Protein AF-A0A2V8GUV2-F1 (afdb_monomer_lite)

Structure (mmCIF, N/CA/C/O backbone):
data_AF-A0A2V8GUV2-F1
#
_entry.id   AF-A0A2V8GUV2-F1
#
loop_
_atom_site.group_PDB
_atom_site.id
_atom_site.type_symbol
_atom_site.label_atom_id
_atom_site.label_alt_id
_atom_site.label_comp_id
_atom_site.label_asym_id
_atom_site.label_entity_id
_atom_site.label_seq_id
_atom_site.pdbx_PDB_ins_code
_atom_site.Cartn_x
_atom_site.Cartn_y
_atom_site.Cartn_z
_atom_site.occupancy
_atom_site.B_iso_or_equiv
_atom_site.auth_seq_id
_atom_site.auth_comp_id
_atom_site.auth_asym_id
_atom_site.auth_atom_id
_atom_site.pdbx_PDB_model_num
ATOM 1 N N . MET A 1 1 ? -38.759 -6.357 54.317 1.00 41.03 1 MET A N 1
ATOM 2 C CA . MET A 1 1 ? -39.038 -6.736 52.913 1.00 41.03 1 MET A CA 1
ATOM 3 C C . MET A 1 1 ? -39.047 -5.470 52.069 1.00 41.03 1 MET A C 1
ATOM 5 O O . MET A 1 1 ? -39.908 -4.630 52.284 1.00 41.03 1 MET A O 1
ATOM 9 N N . ARG A 1 2 ? -38.052 -5.274 51.195 1.00 35.69 2 ARG A N 1
ATOM 10 C CA . ARG A 1 2 ? -37.933 -4.090 50.328 1.00 35.69 2 ARG A CA 1
ATOM 11 C C . ARG A 1 2 ? -38.358 -4.523 48.923 1.00 35.69 2 ARG A C 1
ATOM 13 O O . ARG A 1 2 ? -37.660 -5.317 48.302 1.00 35.69 2 ARG A O 1
ATOM 20 N N . PHE A 1 3 ? -39.534 -4.087 48.480 1.00 41.78 3 PHE A N 1
ATOM 21 C CA . PHE A 1 3 ? -40.017 -4.344 47.124 1.00 41.78 3 PHE A CA 1
ATOM 22 C C . PHE A 1 3 ? -39.163 -3.537 46.137 1.00 41.78 3 PHE A C 1
ATOM 24 O O . PHE A 1 3 ? -39.096 -2.313 46.226 1.00 41.78 3 PHE A O 1
ATOM 31 N N . LEU A 1 4 ? -38.481 -4.235 45.228 1.00 44.31 4 LEU A N 1
ATOM 32 C CA . LEU A 1 4 ? -37.834 -3.655 44.054 1.00 44.31 4 LEU A CA 1
ATOM 33 C C . LEU A 1 4 ? -38.933 -3.404 43.017 1.00 44.31 4 LEU A C 1
ATOM 35 O O . LEU A 1 4 ? -39.394 -4.328 42.350 1.00 44.31 4 LEU A O 1
ATOM 39 N N . THR A 1 5 ? -39.395 -2.163 42.910 1.00 42.53 5 THR A N 1
ATOM 40 C CA . THR A 1 5 ? -40.277 -1.729 41.825 1.00 42.53 5 THR A CA 1
ATOM 41 C C . THR A 1 5 ? -39.440 -1.631 40.550 1.00 42.53 5 THR A C 1
ATOM 43 O O . THR A 1 5 ? -38.763 -0.635 40.307 1.00 42.53 5 THR A O 1
ATOM 46 N N . ILE A 1 6 ? -39.442 -2.698 39.749 1.00 51.78 6 ILE A N 1
ATOM 47 C CA . ILE A 1 6 ? -38.969 -2.663 38.363 1.00 51.78 6 ILE A CA 1
ATOM 48 C C . ILE A 1 6 ? -39.992 -1.832 37.588 1.00 51.78 6 ILE A C 1
ATOM 50 O O . ILE A 1 6 ? -41.098 -2.296 37.315 1.00 51.78 6 ILE A O 1
ATOM 54 N N . THR A 1 7 ? -39.654 -0.585 37.274 1.00 56.06 7 THR A N 1
ATOM 55 C CA . THR A 1 7 ? -40.415 0.197 36.300 1.00 56.06 7 THR A CA 1
ATOM 56 C C . THR A 1 7 ? -40.208 -0.442 34.925 1.00 56.06 7 THR A C 1
ATOM 58 O O . THR A 1 7 ? -39.076 -0.710 34.513 1.00 56.06 7 THR A O 1
ATOM 61 N N . SER A 1 8 ? -41.304 -0.730 34.218 1.00 56.09 8 SER A N 1
ATOM 62 C CA . SER A 1 8 ? -41.300 -1.326 32.871 1.00 56.09 8 SER A CA 1
ATOM 63 C C . SER A 1 8 ? -40.396 -0.568 31.895 1.00 56.09 8 SER A C 1
ATOM 65 O O . SER A 1 8 ? -39.755 -1.176 31.041 1.00 56.09 8 SER A O 1
ATOM 67 N N . ASP A 1 9 ? -40.271 0.744 32.082 1.00 54.81 9 ASP A N 1
ATOM 68 C CA . ASP A 1 9 ? -39.497 1.626 31.211 1.00 54.81 9 ASP A CA 1
ATOM 69 C C . ASP A 1 9 ? -37.982 1.413 31.341 1.00 54.81 9 ASP A C 1
ATOM 71 O O . ASP A 1 9 ? -37.262 1.460 30.344 1.00 54.81 9 ASP A O 1
ATOM 75 N N . GLY A 1 10 ? -37.481 1.097 32.542 1.00 52.78 10 GLY A N 1
ATOM 76 C CA . GLY A 1 10 ? -36.056 0.836 32.770 1.00 52.78 10 GLY A CA 1
ATOM 77 C C . GLY A 1 10 ? -35.600 -0.507 32.199 1.00 52.78 10 GLY A C 1
ATOM 78 O O . GLY A 1 10 ? -34.506 -0.609 31.644 1.00 52.78 10 GLY A O 1
ATOM 79 N N . ALA A 1 11 ? -36.459 -1.528 32.279 1.00 54.78 11 ALA A N 1
ATOM 80 C CA . ALA A 1 11 ? -36.199 -2.839 31.690 1.00 54.78 11 ALA A CA 1
ATOM 81 C C . ALA A 1 11 ? -36.198 -2.773 30.156 1.00 54.78 11 ALA A C 1
ATOM 83 O O . ALA A 1 11 ? -35.259 -3.273 29.539 1.00 54.78 11 ALA A O 1
ATOM 84 N N . ILE A 1 12 ? -37.182 -2.091 29.553 1.00 56.03 12 ILE A N 1
ATOM 85 C CA . ILE A 1 12 ? -37.269 -1.910 28.096 1.00 56.03 12 ILE A CA 1
ATOM 86 C C . ILE A 1 12 ? -36.062 -1.115 27.581 1.00 56.03 12 ILE A C 1
ATOM 88 O O . ILE A 1 12 ? -35.402 -1.556 26.637 1.00 56.03 12 ILE A O 1
ATOM 92 N N . PHE A 1 13 ? -35.704 -0.004 28.233 1.00 52.84 13 PHE A N 1
ATOM 93 C CA . PHE A 1 13 ? -34.546 0.807 27.850 1.00 52.84 13 PHE A CA 1
ATOM 94 C C . PHE A 1 13 ? -33.222 0.035 27.984 1.00 52.84 13 PHE A C 1
ATOM 96 O O . PHE A 1 13 ? -32.397 0.062 27.070 1.00 52.84 13 PHE A O 1
ATOM 103 N N . ALA A 1 14 ? -33.031 -0.734 29.063 1.00 55.81 14 ALA A N 1
ATOM 104 C CA . ALA A 1 14 ? -31.849 -1.580 29.240 1.00 55.81 14 ALA A CA 1
ATOM 105 C C . ALA A 1 14 ? -31.765 -2.707 28.194 1.00 55.81 14 ALA A C 1
ATOM 107 O O . ALA A 1 14 ? -30.687 -2.955 27.648 1.00 55.81 14 ALA A O 1
ATOM 108 N N . THR A 1 15 ? -32.887 -3.356 27.852 1.00 60.09 15 THR A N 1
ATOM 109 C CA . THR A 1 15 ? -32.925 -4.349 26.764 1.00 60.09 15 THR A CA 1
ATOM 110 C C . THR A 1 15 ? -32.663 -3.729 25.395 1.00 60.09 15 THR A C 1
ATOM 112 O O . THR A 1 15 ? -31.962 -4.335 24.587 1.00 60.09 15 THR A O 1
ATOM 115 N N . PHE A 1 16 ? -33.150 -2.513 25.140 1.00 58.94 16 PHE A N 1
ATOM 116 C CA . PHE A 1 16 ? -32.950 -1.812 23.873 1.00 58.94 16 PHE A CA 1
ATOM 117 C C . PHE A 1 16 ? -31.483 -1.396 23.686 1.00 58.94 16 PHE A C 1
ATOM 119 O O . PHE A 1 16 ? -30.870 -1.706 22.664 1.00 58.94 16 PHE A O 1
ATOM 126 N N . VAL A 1 17 ? -30.871 -0.812 24.722 1.00 62.78 17 VAL A N 1
ATOM 127 C CA . VAL A 1 17 ? -29.436 -0.479 24.750 1.00 62.78 17 VAL A CA 1
ATOM 128 C C . VAL A 1 17 ? -28.567 -1.742 24.643 1.00 62.78 17 VAL A C 1
ATOM 130 O O . VAL A 1 17 ? -27.521 -1.733 23.990 1.00 62.78 17 VAL A O 1
ATOM 133 N N . GLY A 1 18 ? -28.990 -2.852 25.255 1.00 68.94 18 GLY A N 1
ATOM 134 C CA . GLY A 1 18 ? -28.323 -4.151 25.136 1.00 68.94 18 GLY A CA 1
ATOM 135 C C . GLY A 1 18 ? -28.376 -4.725 23.716 1.00 68.94 18 GLY A C 1
ATOM 136 O O . GLY A 1 18 ? -27.353 -5.179 23.197 1.00 68.94 18 GLY A O 1
ATOM 137 N N . ALA A 1 19 ? -29.540 -4.655 23.065 1.00 71.81 19 ALA A N 1
ATOM 138 C CA . ALA A 1 19 ? -29.742 -5.110 21.692 1.00 71.81 19 ALA A CA 1
ATOM 139 C C . ALA A 1 19 ? -28.934 -4.280 20.682 1.00 71.81 19 ALA A C 1
ATOM 141 O O . ALA A 1 19 ? -28.290 -4.847 19.798 1.00 71.81 19 ALA A O 1
ATOM 142 N N . GLU A 1 20 ? -28.882 -2.955 20.848 1.00 74.88 20 GLU A N 1
ATOM 143 C CA . GLU A 1 20 ? -28.080 -2.065 20.004 1.00 74.88 20 GLU A CA 1
ATOM 144 C C . GLU A 1 20 ? -26.578 -2.375 20.122 1.00 74.88 20 GLU A C 1
ATOM 146 O O . GLU A 1 20 ? -25.887 -2.559 19.115 1.00 74.88 20 GLU A O 1
ATOM 151 N N . LYS A 1 21 ? -26.064 -2.534 21.352 1.00 71.25 21 LYS A N 1
ATOM 152 C CA . LYS A 1 21 ? -24.664 -2.928 21.592 1.00 71.25 21 LYS A CA 1
ATOM 153 C C . LYS A 1 21 ? -24.342 -4.293 20.978 1.00 71.25 21 LYS A C 1
ATOM 155 O O . LYS A 1 21 ? -23.302 -4.443 20.336 1.00 71.25 21 LYS A O 1
ATOM 160 N N . MET A 1 22 ? -25.232 -5.274 21.122 1.00 73.88 22 MET A N 1
ATOM 161 C CA . MET A 1 22 ? -25.088 -6.601 20.508 1.00 73.88 22 MET A CA 1
ATOM 162 C C . MET A 1 22 ? -25.088 -6.547 18.974 1.00 73.88 22 MET A C 1
ATOM 164 O O . MET A 1 22 ? -24.254 -7.197 18.333 1.00 73.88 22 MET A O 1
ATOM 168 N N . ALA A 1 23 ? -25.959 -5.736 18.369 1.00 74.00 23 ALA A N 1
ATOM 169 C CA . ALA A 1 23 ? -25.990 -5.525 16.924 1.00 74.00 23 ALA A CA 1
ATOM 170 C C . ALA A 1 23 ? -24.692 -4.869 16.420 1.00 74.00 23 ALA A C 1
ATOM 172 O O . ALA A 1 23 ? -24.103 -5.329 15.440 1.00 74.00 23 ALA A O 1
ATOM 173 N N . LEU A 1 24 ? -24.178 -3.858 17.129 1.00 71.62 24 LEU A N 1
ATOM 174 C CA . LEU A 1 24 ? -22.922 -3.178 16.794 1.00 71.62 24 LEU A CA 1
ATOM 175 C C . LEU A 1 24 ? -21.696 -4.097 16.888 1.00 71.62 24 LEU A C 1
ATOM 177 O O . LEU A 1 24 ? -20.787 -3.984 16.056 1.00 71.62 24 LEU A O 1
ATOM 181 N N . LEU A 1 25 ? -21.678 -5.009 17.865 1.00 72.62 25 LEU A N 1
ATOM 182 C CA . LEU A 1 25 ? -20.634 -6.025 18.046 1.00 72.62 25 LEU A CA 1
ATOM 183 C C . LEU A 1 25 ? -20.711 -7.138 16.991 1.00 72.62 25 LEU A C 1
ATOM 185 O O . LEU A 1 25 ? -19.689 -7.612 16.492 1.00 72.62 25 LEU A O 1
ATOM 189 N N . THR A 1 26 ? -21.920 -7.543 16.607 1.00 71.00 26 THR A N 1
ATOM 190 C CA . THR A 1 26 ? -22.118 -8.511 15.520 1.00 71.00 26 THR A CA 1
ATOM 191 C C . THR A 1 26 ? -21.689 -7.911 14.181 1.00 71.00 26 THR A C 1
ATOM 193 O O . THR A 1 26 ? -20.912 -8.522 13.443 1.00 71.00 26 THR A O 1
ATOM 196 N N . ALA A 1 27 ? -22.101 -6.672 13.902 1.00 68.56 27 ALA A N 1
ATOM 197 C CA . ALA A 1 27 ? -21.694 -5.939 12.711 1.00 68.56 27 ALA A CA 1
ATOM 198 C C . ALA A 1 27 ? -20.172 -5.729 12.665 1.00 68.56 27 ALA A C 1
ATOM 200 O O . ALA A 1 27 ? -19.566 -5.945 11.617 1.00 68.56 27 ALA A O 1
ATOM 201 N N . SER A 1 28 ? -19.528 -5.376 13.786 1.00 69.25 28 SER A N 1
ATOM 202 C CA . SER A 1 28 ? -18.067 -5.202 13.833 1.00 69.25 28 SER A CA 1
ATOM 203 C C . SER A 1 28 ? -17.316 -6.499 13.522 1.00 69.25 28 SER A C 1
ATOM 205 O O . SER A 1 28 ? -16.338 -6.474 12.774 1.00 69.25 28 SER A O 1
ATOM 207 N N . ARG A 1 29 ? -17.805 -7.652 14.001 1.00 70.94 29 ARG A N 1
ATOM 208 C CA . ARG A 1 29 ? -17.239 -8.970 13.667 1.00 70.94 29 ARG A CA 1
ATOM 209 C C . ARG A 1 29 ? -17.378 -9.313 12.182 1.00 70.94 29 ARG A C 1
ATOM 211 O O . ARG A 1 29 ? -16.434 -9.845 11.597 1.00 70.94 29 ARG A O 1
ATOM 218 N N . ILE A 1 30 ? -18.526 -9.028 11.565 1.00 73.81 30 ILE A N 1
ATOM 219 C CA . ILE A 1 30 ? -18.774 -9.326 10.142 1.00 73.81 30 ILE A CA 1
ATOM 220 C C . ILE A 1 30 ? -17.944 -8.408 9.234 1.00 73.81 30 ILE A C 1
ATOM 222 O O . ILE A 1 30 ? -17.236 -8.898 8.348 1.00 73.81 30 ILE A O 1
ATOM 226 N N . LEU A 1 31 ? -17.970 -7.094 9.485 1.00 73.06 31 LEU A N 1
ATOM 227 C CA . LEU A 1 31 ? -17.121 -6.119 8.790 1.00 73.06 31 LEU A CA 1
ATOM 228 C C . LEU A 1 31 ? -15.644 -6.478 8.951 1.00 73.06 31 LEU A C 1
ATOM 230 O O . LEU A 1 31 ? -14.897 -6.472 7.982 1.00 73.06 31 LEU A O 1
ATOM 234 N N . GLY A 1 32 ? -15.251 -6.907 10.145 1.00 71.38 32 GLY A N 1
ATOM 235 C CA . GLY A 1 32 ? -13.912 -7.380 10.441 1.00 71.38 32 GLY A CA 1
ATOM 236 C C . GLY A 1 32 ? -13.422 -8.535 9.579 1.00 71.38 32 GLY A C 1
ATOM 237 O O . GLY A 1 32 ? -12.365 -8.455 8.952 1.00 71.38 32 GLY A O 1
ATOM 238 N N . LYS A 1 33 ? -14.221 -9.605 9.499 1.00 79.31 33 LYS A N 1
ATOM 239 C CA . LYS A 1 33 ? -13.935 -10.739 8.607 1.00 79.31 33 LYS A CA 1
ATOM 240 C C . LYS A 1 33 ? -13.853 -10.292 7.143 1.00 79.31 33 LYS A C 1
ATOM 242 O O . LYS A 1 33 ? -13.058 -10.847 6.388 1.00 79.31 33 LYS A O 1
ATOM 247 N N . SER A 1 34 ? -14.648 -9.296 6.757 1.00 87.25 34 SER A N 1
ATOM 248 C CA . SER A 1 34 ? -14.694 -8.763 5.392 1.00 87.25 34 SER A CA 1
ATOM 249 C C . SER A 1 34 ? -13.452 -7.934 5.051 1.00 87.25 34 SER A C 1
ATOM 251 O O . SER A 1 34 ? -12.845 -8.177 4.015 1.00 87.25 34 SER A O 1
ATOM 253 N N . VAL A 1 35 ? -13.008 -7.040 5.943 1.00 90.06 35 VAL A N 1
ATOM 254 C CA . VAL A 1 35 ? -11.776 -6.240 5.782 1.00 90.06 35 VAL A CA 1
ATOM 255 C C . VAL A 1 35 ? -10.553 -7.149 5.679 1.00 90.06 35 VAL A C 1
ATOM 257 O O . VAL A 1 35 ? -9.734 -6.990 4.777 1.00 90.06 35 VAL A O 1
ATOM 260 N N . ARG A 1 36 ? -10.473 -8.170 6.539 1.00 94.25 36 ARG A N 1
ATOM 261 C CA . ARG A 1 36 ? -9.407 -9.175 6.476 1.00 94.25 36 ARG A CA 1
ATOM 262 C C . ARG A 1 36 ? -9.373 -9.889 5.120 1.00 94.25 36 ARG A C 1
ATOM 264 O O . ARG A 1 36 ? -8.319 -9.995 4.500 1.00 94.25 36 ARG A O 1
ATOM 271 N N . ARG A 1 37 ? -10.527 -10.380 4.652 1.00 94.69 37 ARG A N 1
ATOM 272 C CA . ARG A 1 37 ? -10.646 -11.070 3.355 1.00 94.69 37 ARG A CA 1
ATOM 273 C C . ARG A 1 37 ? -10.310 -10.156 2.181 1.00 94.69 37 ARG A C 1
ATOM 275 O O . ARG A 1 37 ? -9.634 -10.612 1.268 1.00 94.69 37 ARG A O 1
ATOM 282 N N . LEU A 1 38 ? -10.747 -8.897 2.221 1.00 95.94 38 LEU A N 1
ATOM 283 C CA . LEU A 1 38 ? -10.424 -7.896 1.206 1.00 95.94 38 LEU A CA 1
ATOM 284 C C . LEU A 1 38 ? -8.908 -7.726 1.086 1.00 95.94 38 LEU A C 1
ATOM 286 O O . LEU A 1 38 ? -8.369 -7.874 -0.004 1.00 95.94 38 LEU A O 1
ATOM 290 N N . HIS A 1 39 ? -8.224 -7.479 2.203 1.00 98.06 39 HIS A N 1
ATOM 291 C CA . HIS A 1 39 ? -6.774 -7.306 2.211 1.00 98.06 39 HIS A CA 1
ATOM 292 C C . HIS A 1 39 ? -6.025 -8.572 1.779 1.00 98.06 39 HIS A C 1
ATOM 294 O O . HIS A 1 39 ? -5.078 -8.476 1.010 1.00 98.06 39 HIS A O 1
ATOM 300 N N . LEU A 1 40 ? -6.479 -9.769 2.170 1.00 98.19 40 LEU A N 1
ATOM 301 C CA . LEU A 1 40 ? -5.892 -11.013 1.656 1.00 98.19 40 LEU A CA 1
ATOM 302 C C . LEU A 1 40 ? -6.074 -11.154 0.142 1.00 98.19 40 LEU A C 1
ATOM 304 O O . LEU A 1 40 ? -5.105 -11.430 -0.559 1.00 98.19 40 LEU A O 1
ATOM 308 N N . LEU A 1 41 ? -7.292 -10.948 -0.368 1.00 98.25 41 LEU A N 1
ATOM 309 C CA . LEU A 1 41 ? -7.586 -11.053 -1.796 1.00 98.25 41 LEU A CA 1
ATOM 310 C C . LEU A 1 41 ? -6.744 -10.060 -2.601 1.00 98.25 41 LEU A C 1
ATOM 312 O O . LEU A 1 41 ? -6.047 -10.454 -3.533 1.00 98.25 41 LEU A O 1
ATOM 316 N N . VAL A 1 42 ? -6.770 -8.783 -2.214 1.00 98.50 42 VAL A N 1
ATOM 317 C CA . VAL A 1 42 ? -5.999 -7.730 -2.884 1.00 98.50 42 VAL A CA 1
ATOM 318 C C . VAL A 1 42 ? -4.501 -7.990 -2.745 1.00 98.50 42 VAL A C 1
ATOM 320 O O . VAL A 1 42 ? -3.767 -7.807 -3.711 1.00 98.50 42 VAL A O 1
ATOM 323 N N . GLY A 1 43 ? -4.041 -8.484 -1.595 1.00 98.56 43 GLY A N 1
ATOM 324 C CA . GLY A 1 43 ? -2.649 -8.854 -1.355 1.00 98.56 43 GLY A CA 1
ATOM 325 C C . GLY A 1 43 ? -2.16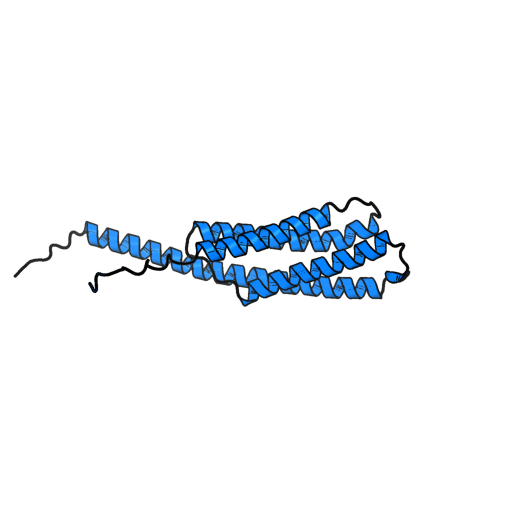0 -9.952 -2.293 1.00 98.56 43 GLY A C 1
ATOM 326 O O . GLY A 1 43 ? -1.133 -9.774 -2.941 1.00 98.56 43 GLY A O 1
ATOM 327 N N . PHE A 1 44 ? -2.914 -11.043 -2.447 1.00 98.75 44 PHE A N 1
ATOM 328 C CA . PHE A 1 44 ? -2.559 -12.116 -3.380 1.00 98.75 44 PHE A CA 1
ATOM 329 C C . PHE A 1 44 ? -2.626 -11.675 -4.844 1.00 98.75 44 PHE A C 1
ATOM 331 O O . PHE A 1 44 ? -1.730 -12.013 -5.615 1.00 98.75 44 PHE A O 1
ATOM 338 N N . VAL A 1 45 ? -3.630 -10.881 -5.229 1.00 98.62 45 VAL A N 1
ATOM 339 C CA . VAL A 1 45 ? -3.717 -10.313 -6.587 1.00 98.62 45 VAL A CA 1
ATOM 340 C C . VAL A 1 45 ? -2.519 -9.403 -6.875 1.00 98.62 45 VAL A C 1
ATOM 342 O O . VAL A 1 45 ? -1.880 -9.524 -7.918 1.00 98.62 45 VAL A O 1
ATOM 345 N N . THR A 1 46 ? -2.162 -8.530 -5.933 1.00 98.62 46 THR A N 1
ATOM 346 C CA . THR A 1 46 ? -1.029 -7.604 -6.081 1.00 98.62 46 THR A CA 1
ATOM 347 C C . THR A 1 46 ? 0.306 -8.355 -6.058 1.00 98.62 46 THR A C 1
ATOM 349 O O . THR A 1 46 ? 1.216 -8.013 -6.808 1.00 98.62 46 THR A O 1
ATOM 352 N N . LEU A 1 47 ? 0.426 -9.429 -5.269 1.00 98.75 47 LEU A N 1
ATOM 353 C CA . LEU A 1 47 ? 1.598 -10.307 -5.279 1.00 98.75 47 LEU A CA 1
ATOM 354 C C . LEU A 1 47 ? 1.744 -11.029 -6.625 1.00 98.75 47 LEU A C 1
ATOM 356 O O . LEU A 1 47 ? 2.841 -11.087 -7.174 1.00 98.75 47 LEU A O 1
ATOM 360 N N . ALA A 1 48 ? 0.647 -11.529 -7.196 1.00 98.69 48 ALA A N 1
ATOM 361 C CA . ALA A 1 48 ? 0.660 -12.099 -8.539 1.00 98.69 48 ALA A CA 1
ATOM 362 C C . ALA A 1 48 ? 1.093 -11.056 -9.586 1.00 98.69 48 ALA A C 1
ATOM 364 O O . ALA A 1 48 ? 1.905 -11.369 -10.456 1.00 98.69 48 ALA A O 1
ATOM 365 N N . ALA A 1 49 ? 0.641 -9.802 -9.465 1.00 98.38 49 ALA A N 1
ATOM 366 C CA . ALA A 1 49 ? 1.102 -8.701 -10.315 1.00 98.38 49 ALA A CA 1
ATOM 367 C C . ALA A 1 49 ? 2.601 -8.383 -10.123 1.00 98.38 49 ALA A C 1
ATOM 369 O O . ALA A 1 49 ? 3.304 -8.088 -11.091 1.00 98.38 49 ALA A O 1
ATOM 370 N N . PHE A 1 50 ? 3.129 -8.491 -8.901 1.00 98.56 50 PHE A N 1
ATOM 371 C CA . PHE A 1 50 ? 4.567 -8.382 -8.636 1.00 98.56 50 PHE A CA 1
ATOM 372 C C . PHE A 1 50 ? 5.360 -9.492 -9.350 1.00 98.56 50 PHE A C 1
ATOM 374 O O . PHE A 1 50 ? 6.331 -9.202 -10.048 1.00 98.56 50 PHE A O 1
ATOM 381 N N . LEU A 1 51 ? 4.914 -10.749 -9.270 1.00 98.44 51 LEU A N 1
ATOM 382 C CA . LEU A 1 51 ? 5.538 -11.857 -10.007 1.00 98.44 51 LEU A CA 1
ATOM 383 C C . LEU A 1 51 ? 5.478 -11.624 -11.523 1.00 98.44 51 LEU A C 1
ATOM 385 O O . LEU A 1 51 ? 6.493 -11.739 -12.210 1.00 98.44 51 LEU A O 1
ATOM 389 N N . ALA A 1 52 ? 4.307 -11.245 -12.038 1.00 97.94 52 ALA A N 1
ATOM 390 C CA . ALA A 1 52 ? 4.102 -10.977 -13.457 1.00 97.94 52 ALA A CA 1
ATOM 391 C C . ALA A 1 52 ? 4.986 -9.825 -13.965 1.00 97.94 52 ALA A C 1
ATOM 393 O O . ALA A 1 52 ? 5.599 -9.947 -15.023 1.00 97.94 52 ALA A O 1
ATOM 394 N N . SER A 1 53 ? 5.113 -8.736 -13.199 1.00 96.56 53 SER A N 1
ATOM 395 C CA . SER A 1 53 ? 5.999 -7.615 -13.546 1.00 96.56 53 SER A CA 1
ATOM 396 C C . SER A 1 53 ? 7.477 -8.017 -13.567 1.00 96.56 53 SER A C 1
ATOM 398 O O . SER A 1 53 ? 8.203 -7.611 -14.474 1.00 96.56 53 SER A O 1
ATOM 400 N N . GLY A 1 54 ? 7.921 -8.873 -12.640 1.00 95.94 54 GLY A N 1
ATOM 401 C CA . GLY A 1 54 ? 9.285 -9.413 -12.645 1.00 95.94 54 GLY A CA 1
ATOM 402 C C . GLY A 1 54 ? 9.563 -10.319 -13.850 1.00 95.94 54 GLY A C 1
ATOM 403 O O . GLY A 1 54 ? 10.614 -10.210 -14.483 1.00 95.94 54 GLY A O 1
ATOM 404 N N . ILE A 1 55 ? 8.603 -11.178 -14.216 1.00 96.56 55 ILE A N 1
ATOM 405 C CA . ILE A 1 55 ? 8.676 -11.999 -15.436 1.00 96.56 55 ILE A CA 1
ATOM 406 C C . ILE A 1 55 ? 8.737 -11.099 -16.673 1.00 96.56 55 ILE A C 1
ATOM 408 O O . ILE A 1 55 ? 9.598 -11.296 -17.527 1.00 96.56 55 ILE A O 1
ATOM 412 N N . TYR A 1 56 ? 7.885 -10.075 -16.742 1.00 95.00 56 TYR A N 1
ATOM 413 C CA . TYR A 1 56 ? 7.892 -9.100 -17.829 1.00 95.00 56 TYR A CA 1
ATOM 414 C C . TYR A 1 56 ? 9.259 -8.422 -17.973 1.00 95.00 56 TYR A C 1
ATOM 416 O O . TYR A 1 56 ? 9.825 -8.424 -19.061 1.00 95.00 56 TYR A O 1
ATOM 424 N N . MET A 1 57 ? 9.840 -7.909 -16.882 1.00 93.69 57 MET A N 1
ATOM 425 C CA . MET A 1 57 ? 11.156 -7.258 -16.922 1.00 93.69 57 MET A CA 1
ATOM 426 C C . MET A 1 57 ? 12.277 -8.206 -17.370 1.00 93.69 57 MET A C 1
ATOM 428 O O . MET A 1 57 ? 13.225 -7.766 -18.021 1.00 93.69 57 MET A O 1
ATOM 432 N N . ARG A 1 58 ? 12.170 -9.501 -17.045 1.00 92.44 58 ARG A N 1
ATOM 433 C CA . ARG A 1 58 ? 13.126 -10.535 -17.465 1.00 92.44 58 ARG A CA 1
ATOM 434 C C . ARG A 1 58 ? 13.010 -10.880 -18.950 1.00 92.44 58 ARG A C 1
ATOM 436 O O . ARG A 1 58 ? 14.028 -11.148 -19.577 1.00 92.44 58 ARG A O 1
ATOM 443 N N . LEU A 1 59 ? 11.790 -10.912 -19.485 1.00 93.12 59 LEU A N 1
ATOM 444 C CA . LEU A 1 59 ? 11.504 -11.300 -20.872 1.00 93.12 59 LEU A CA 1
ATOM 445 C C . LEU A 1 59 ? 11.479 -10.115 -21.850 1.00 93.12 59 LEU A C 1
ATOM 447 O O . LEU A 1 59 ? 11.398 -10.328 -23.056 1.00 93.12 59 LEU A O 1
ATOM 451 N N . HIS A 1 60 ? 11.525 -8.878 -21.353 1.00 90.12 60 HIS A N 1
ATOM 452 C CA . HIS A 1 60 ? 11.515 -7.671 -22.175 1.00 90.12 60 HIS A CA 1
ATOM 453 C C . HIS A 1 60 ? 12.704 -7.637 -23.153 1.00 90.12 60 HIS A C 1
ATOM 455 O O . HIS A 1 60 ? 13.834 -7.945 -22.776 1.00 90.12 60 HIS A O 1
ATOM 461 N N . ILE A 1 61 ? 12.466 -7.200 -24.394 1.00 82.12 61 ILE A N 1
ATOM 462 C CA . ILE A 1 61 ? 13.489 -7.060 -25.442 1.00 82.12 61 ILE A CA 1
ATOM 463 C C . ILE A 1 61 ? 13.487 -5.606 -25.950 1.00 82.12 61 ILE A C 1
ATOM 465 O O . ILE A 1 61 ? 12.435 -5.132 -26.382 1.00 82.12 61 ILE A O 1
ATOM 469 N N . PRO A 1 62 ? 14.627 -4.882 -25.927 1.00 84.75 62 PRO A N 1
ATOM 470 C CA . PRO A 1 62 ? 15.908 -5.263 -25.315 1.00 84.75 62 PRO A CA 1
ATOM 471 C C . PRO A 1 62 ? 15.769 -5.422 -23.790 1.00 84.75 62 PRO A C 1
ATOM 473 O O . PRO A 1 62 ? 14.880 -4.788 -23.220 1.00 84.75 62 PRO A O 1
ATOM 476 N N . PRO A 1 63 ? 16.601 -6.233 -23.109 1.00 84.56 63 PRO A N 1
ATOM 477 C CA . PRO A 1 63 ? 16.478 -6.437 -21.663 1.00 84.56 63 PRO A CA 1
ATOM 478 C C . PRO A 1 63 ? 16.387 -5.113 -2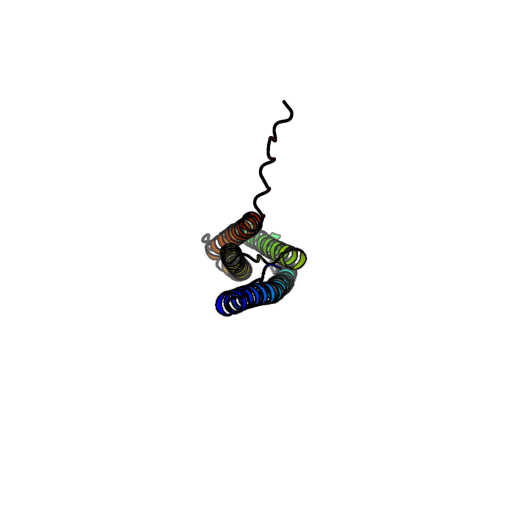0.901 1.00 84.56 63 PRO A C 1
ATOM 480 O O . PRO A 1 63 ? 17.072 -4.154 -21.255 1.00 84.56 63 PRO A O 1
ATOM 483 N N . VAL A 1 64 ? 15.558 -5.051 -19.849 1.00 81.12 64 VAL A N 1
ATOM 484 C CA . VAL A 1 64 ? 15.305 -3.801 -19.097 1.00 81.12 64 VAL A CA 1
ATOM 485 C C . VAL A 1 64 ? 16.600 -3.156 -18.585 1.00 81.12 64 VAL A C 1
ATOM 487 O O . VAL A 1 64 ? 16.687 -1.932 -18.540 1.00 81.12 64 VAL A O 1
ATOM 490 N N . ALA A 1 65 ? 17.624 -3.964 -18.290 1.00 78.69 65 ALA A N 1
ATOM 491 C CA . ALA A 1 65 ? 18.965 -3.519 -17.901 1.00 78.69 65 ALA A CA 1
ATOM 492 C C . ALA A 1 65 ? 19.703 -2.692 -18.974 1.00 78.69 65 ALA A C 1
ATOM 494 O O . ALA A 1 65 ? 20.616 -1.945 -18.644 1.00 78.69 65 ALA A O 1
ATOM 495 N N . PHE A 1 66 ? 19.313 -2.814 -20.245 1.00 80.00 66 PHE A N 1
ATOM 496 C CA . PHE A 1 66 ? 19.883 -2.071 -21.373 1.00 80.00 66 PHE A CA 1
ATOM 497 C C . PHE A 1 66 ? 18.983 -0.921 -21.846 1.00 80.00 66 PHE A C 1
ATOM 499 O O . PHE A 1 66 ? 19.291 -0.252 -22.833 1.00 80.00 66 PHE A O 1
ATOM 506 N N . LEU A 1 67 ? 17.849 -0.679 -21.179 1.00 82.88 67 LEU A N 1
ATOM 507 C CA . LEU A 1 67 ? 17.077 0.536 -21.415 1.00 82.88 67 LEU A CA 1
ATOM 508 C C . LEU A 1 67 ? 17.829 1.720 -20.800 1.00 82.88 67 LEU A C 1
ATOM 510 O O . LEU A 1 67 ? 18.346 1.605 -19.696 1.00 82.88 67 LEU A O 1
ATOM 514 N N . GLY A 1 68 ? 17.848 2.868 -21.489 1.00 82.69 68 GLY A N 1
ATOM 515 C CA . GLY A 1 68 ? 18.475 4.085 -20.954 1.00 82.69 68 GLY A CA 1
ATOM 516 C C . GLY A 1 68 ? 18.020 4.405 -19.523 1.00 82.69 68 GLY A C 1
ATOM 517 O O . GLY A 1 68 ? 16.851 4.176 -19.190 1.00 82.69 68 GLY A O 1
ATOM 518 N N . ASP A 1 69 ? 18.939 4.938 -18.710 1.00 78.88 69 ASP A N 1
ATOM 519 C CA . ASP A 1 69 ? 18.883 4.995 -17.238 1.00 78.88 69 ASP A CA 1
ATOM 520 C C . ASP A 1 69 ? 17.510 5.354 -16.656 1.00 78.88 69 ASP A C 1
ATOM 522 O O . ASP A 1 69 ? 17.026 4.700 -15.731 1.00 78.88 69 ASP A O 1
ATOM 526 N N . GLY A 1 70 ? 16.823 6.341 -17.241 1.00 83.94 70 GLY A N 1
ATOM 527 C CA . GLY A 1 70 ? 15.492 6.755 -16.798 1.00 83.94 70 GLY A CA 1
ATOM 528 C C . GLY A 1 70 ? 14.440 5.639 -16.856 1.00 83.94 70 GLY A C 1
ATOM 529 O O . GLY A 1 70 ? 13.694 5.446 -15.898 1.00 83.94 70 GLY A O 1
ATOM 530 N N . ARG A 1 71 ? 14.382 4.861 -17.944 1.00 85.94 71 ARG A N 1
ATOM 531 C CA . ARG A 1 71 ? 13.390 3.779 -18.105 1.00 85.94 71 ARG A CA 1
ATOM 532 C C . ARG A 1 71 ? 13.723 2.563 -17.251 1.00 85.94 71 ARG A C 1
ATOM 534 O O . ARG A 1 71 ? 12.810 1.960 -16.687 1.00 85.94 71 ARG A O 1
ATOM 541 N N . HIS A 1 72 ? 15.009 2.238 -17.122 1.00 88.75 72 HIS A N 1
ATOM 542 C CA . HIS A 1 72 ? 15.468 1.182 -16.224 1.00 88.75 72 HIS A CA 1
ATOM 543 C C . HIS A 1 72 ? 15.041 1.476 -14.777 1.00 88.75 72 HIS A C 1
ATOM 545 O O . HIS A 1 72 ? 14.368 0.659 -14.145 1.00 88.75 72 HIS A O 1
ATOM 551 N N . VAL A 1 73 ? 15.329 2.686 -14.279 1.00 90.19 73 VAL A N 1
ATOM 552 C CA . VAL A 1 73 ? 14.913 3.118 -12.934 1.00 90.19 73 VAL A CA 1
ATOM 553 C C . VAL A 1 73 ? 13.392 3.116 -12.797 1.00 90.19 73 VAL A C 1
ATOM 555 O O . VAL A 1 73 ? 12.867 2.725 -11.750 1.00 90.19 73 VAL A O 1
ATOM 558 N N . MET A 1 74 ? 12.657 3.511 -13.841 1.00 91.62 74 MET A N 1
ATOM 559 C CA . MET A 1 74 ? 11.199 3.514 -13.789 1.00 91.62 74 MET A CA 1
ATOM 560 C C . MET A 1 74 ? 10.620 2.112 -13.584 1.00 91.62 74 MET A C 1
ATOM 562 O O . MET A 1 74 ? 9.833 1.934 -12.651 1.00 91.62 74 MET A O 1
ATOM 566 N N . PHE A 1 75 ? 11.025 1.128 -14.392 1.00 93.31 75 PHE A N 1
ATOM 567 C CA . PHE A 1 75 ? 10.576 -0.259 -14.239 1.00 93.31 75 PHE A CA 1
ATOM 568 C C . PHE A 1 75 ? 10.927 -0.820 -12.861 1.00 93.31 75 PHE A C 1
ATOM 570 O O . PHE A 1 75 ? 10.044 -1.317 -12.161 1.00 93.31 75 PHE A O 1
ATOM 577 N N . THR A 1 76 ? 12.184 -0.670 -12.438 1.00 93.81 76 THR A N 1
ATOM 578 C CA . THR A 1 76 ? 12.671 -1.218 -11.166 1.00 93.81 76 THR A CA 1
ATOM 579 C C . THR A 1 76 ? 11.948 -0.614 -9.962 1.00 93.81 76 THR A C 1
ATOM 581 O O . THR A 1 76 ? 11.492 -1.345 -9.085 1.00 93.81 76 THR A O 1
ATOM 584 N N . SER A 1 77 ? 11.761 0.709 -9.929 1.00 95.19 77 SER A N 1
ATOM 585 C CA . SER A 1 77 ? 11.040 1.366 -8.828 1.00 95.19 77 SER A CA 1
ATOM 586 C C . SER A 1 77 ? 9.572 0.940 -8.759 1.00 95.19 77 SER A C 1
ATOM 588 O O . SER A 1 77 ? 9.095 0.560 -7.693 1.00 95.19 77 SER A O 1
ATOM 590 N N . ARG A 1 78 ? 8.855 0.922 -9.891 1.00 95.62 78 ARG A N 1
ATOM 591 C CA . ARG A 1 78 ? 7.432 0.532 -9.926 1.00 95.62 78 ARG A CA 1
ATOM 592 C C . ARG A 1 78 ? 7.226 -0.932 -9.561 1.00 95.62 78 ARG A C 1
ATOM 594 O O . ARG A 1 78 ? 6.282 -1.239 -8.842 1.00 95.62 78 ARG A O 1
ATOM 601 N N . HIS A 1 79 ? 8.132 -1.810 -9.981 1.00 97.31 79 HIS A N 1
ATOM 602 C CA . HIS A 1 79 ? 8.138 -3.209 -9.566 1.00 97.31 79 HIS A CA 1
ATOM 603 C C . HIS A 1 79 ? 8.231 -3.352 -8.035 1.00 97.31 79 HIS A C 1
ATOM 605 O O . HIS A 1 79 ? 7.413 -4.045 -7.429 1.00 97.31 79 HIS A O 1
ATOM 611 N N . ILE A 1 80 ? 9.151 -2.627 -7.387 1.00 98.00 80 ILE A N 1
ATOM 612 C CA . ILE A 1 80 ? 9.293 -2.636 -5.920 1.00 98.00 80 ILE A CA 1
ATOM 613 C C . ILE A 1 80 ? 8.074 -2.003 -5.228 1.00 98.00 80 ILE A C 1
ATOM 615 O O . ILE A 1 80 ? 7.665 -2.458 -4.160 1.00 98.00 80 ILE A O 1
ATOM 619 N N . TYR A 1 81 ? 7.435 -0.996 -5.825 1.00 98.38 81 TYR A N 1
ATOM 620 C CA . TYR A 1 81 ? 6.219 -0.407 -5.253 1.00 98.38 81 TYR A CA 1
ATOM 621 C C . TYR A 1 81 ? 5.035 -1.381 -5.258 1.00 98.38 81 TYR A C 1
ATOM 623 O O . TYR A 1 81 ? 4.281 -1.424 -4.285 1.00 98.38 81 TYR A O 1
ATOM 631 N N . ILE A 1 82 ? 4.894 -2.206 -6.304 1.00 98.69 82 ILE A N 1
ATOM 632 C CA . ILE A 1 82 ? 3.891 -3.282 -6.328 1.00 98.69 82 ILE A CA 1
ATOM 633 C C . ILE A 1 82 ? 4.169 -4.281 -5.196 1.00 98.69 82 ILE A C 1
ATOM 635 O O . ILE A 1 82 ? 3.236 -4.668 -4.491 1.00 98.69 82 ILE A O 1
ATOM 639 N N . LEU A 1 83 ? 5.436 -4.649 -4.962 1.00 98.75 83 LEU A N 1
ATOM 640 C CA . LEU A 1 83 ? 5.805 -5.514 -3.835 1.00 98.75 83 LEU A CA 1
ATOM 641 C C . LEU A 1 83 ? 5.408 -4.899 -2.490 1.00 98.75 83 LEU A C 1
ATOM 643 O O . LEU A 1 83 ? 4.790 -5.572 -1.669 1.00 98.75 83 LEU A O 1
ATOM 647 N N . ALA A 1 84 ? 5.725 -3.621 -2.273 1.00 98.75 84 ALA A N 1
ATOM 648 C CA . ALA A 1 84 ? 5.373 -2.919 -1.042 1.00 98.75 84 ALA A CA 1
ATOM 649 C C . ALA A 1 84 ? 3.854 -2.938 -0.795 1.00 98.75 84 ALA A C 1
ATOM 651 O O . ALA A 1 84 ? 3.407 -3.262 0.306 1.00 98.75 84 ALA A O 1
ATOM 652 N N . ALA A 1 85 ? 3.054 -2.667 -1.832 1.00 98.75 85 ALA A N 1
ATOM 653 C CA . ALA A 1 85 ? 1.600 -2.745 -1.748 1.00 98.75 85 ALA A CA 1
ATOM 654 C C . ALA A 1 85 ? 1.110 -4.168 -1.431 1.00 98.75 85 ALA A C 1
ATOM 656 O O . ALA A 1 85 ? 0.266 -4.339 -0.549 1.00 98.75 85 ALA A O 1
ATOM 657 N N . ALA A 1 86 ? 1.662 -5.188 -2.096 1.00 98.81 86 ALA A N 1
ATOM 658 C CA . ALA A 1 86 ? 1.317 -6.585 -1.844 1.00 98.81 86 ALA A CA 1
ATOM 659 C C . ALA A 1 86 ? 1.589 -6.985 -0.387 1.00 98.81 86 ALA A C 1
ATOM 661 O O . ALA A 1 86 ? 0.713 -7.545 0.270 1.00 98.81 86 ALA A O 1
ATOM 662 N N . LEU A 1 87 ? 2.772 -6.652 0.137 1.00 98.69 87 LEU A N 1
ATOM 663 C CA . LEU A 1 87 ? 3.157 -6.982 1.508 1.00 98.69 87 LEU A CA 1
ATOM 664 C C . LEU A 1 87 ? 2.268 -6.281 2.538 1.00 98.69 87 LEU A C 1
ATOM 666 O O . LEU A 1 87 ? 1.803 -6.938 3.464 1.00 98.69 87 LEU A O 1
ATOM 670 N N . ILE A 1 88 ? 1.959 -4.993 2.359 1.00 98.50 88 ILE A N 1
ATOM 671 C CA . ILE A 1 88 ? 1.057 -4.267 3.268 1.00 98.50 88 ILE A CA 1
ATOM 672 C C . ILE A 1 88 ? -0.330 -4.921 3.300 1.00 98.50 88 ILE A C 1
ATOM 674 O O . ILE A 1 88 ? -0.881 -5.153 4.379 1.00 98.50 88 ILE A O 1
ATOM 678 N N . HIS A 1 89 ? -0.887 -5.266 2.135 1.00 98.62 89 HIS A N 1
ATOM 679 C CA . HIS A 1 89 ? -2.176 -5.956 2.054 1.00 98.62 89 HIS A CA 1
ATO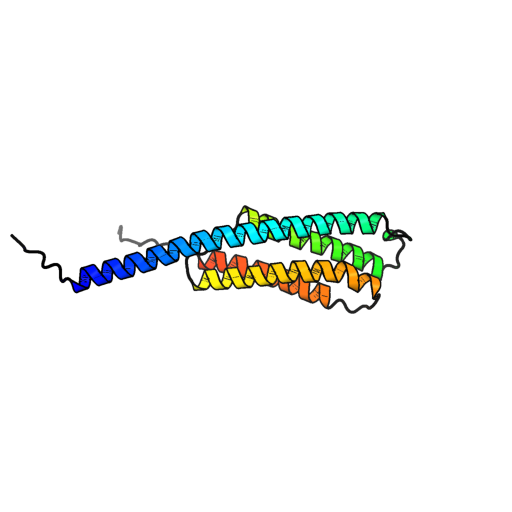M 680 C C . HIS A 1 89 ? -2.127 -7.346 2.694 1.00 98.62 89 HIS A C 1
ATOM 682 O O . HIS A 1 89 ? -3.027 -7.692 3.452 1.00 98.62 89 HIS A O 1
ATOM 688 N N . LEU A 1 90 ? -1.073 -8.133 2.474 1.00 98.50 90 LEU A N 1
ATOM 689 C CA . LEU A 1 90 ? -0.932 -9.447 3.108 1.00 98.50 90 LEU A CA 1
ATOM 690 C C . LEU A 1 90 ? -0.766 -9.343 4.630 1.00 98.50 90 LEU A C 1
ATOM 692 O O . LEU A 1 90 ? -1.396 -10.109 5.356 1.00 98.50 90 LEU A O 1
ATOM 696 N N . MET A 1 91 ? 0.010 -8.375 5.126 1.00 97.88 91 MET A N 1
ATOM 697 C CA . MET A 1 91 ? 0.172 -8.133 6.562 1.00 97.88 91 MET A CA 1
ATOM 698 C C . MET A 1 91 ? -1.149 -7.718 7.213 1.00 97.88 91 MET A C 1
ATOM 700 O O . MET A 1 91 ? -1.530 -8.286 8.235 1.00 97.88 91 MET A O 1
ATOM 704 N N . LEU A 1 92 ? -1.899 -6.792 6.610 1.00 96.25 92 LEU A N 1
ATOM 705 C CA . LEU A 1 92 ? -3.231 -6.440 7.106 1.00 96.25 92 LEU A CA 1
ATOM 706 C C . LEU A 1 92 ? -4.191 -7.628 6.999 1.00 96.25 92 LEU A C 1
ATOM 708 O O . LEU A 1 92 ? -4.904 -7.936 7.945 1.00 96.25 92 LEU A O 1
ATOM 712 N N . GLY A 1 93 ? -4.172 -8.370 5.899 1.00 95.94 93 GLY A N 1
ATOM 713 C CA . GLY A 1 93 ? -4.971 -9.580 5.738 1.00 95.94 93 GLY A CA 1
ATOM 714 C C . GLY A 1 93 ? -4.646 -10.680 6.759 1.00 95.94 93 GLY A C 1
ATOM 715 O O . GLY A 1 93 ? -5.512 -11.483 7.110 1.00 95.94 93 GLY A O 1
ATOM 716 N N . ALA A 1 94 ? -3.418 -10.723 7.272 1.00 95.56 94 ALA A N 1
ATOM 717 C CA . ALA A 1 94 ? -3.009 -11.663 8.306 1.00 95.56 94 ALA A CA 1
ATOM 718 C C . ALA A 1 94 ? -3.387 -11.179 9.715 1.00 95.56 94 ALA A C 1
ATOM 720 O O . ALA A 1 94 ? -3.920 -11.971 10.495 1.00 95.56 94 ALA A O 1
ATOM 721 N N . TYR A 1 95 ? -3.161 -9.896 10.017 1.00 92.62 95 TYR A N 1
ATOM 722 C CA . TYR A 1 95 ? -3.116 -9.390 11.393 1.00 92.62 95 TYR A CA 1
ATOM 723 C C . TYR A 1 95 ? -4.141 -8.303 11.734 1.00 92.62 95 TYR A C 1
ATOM 725 O O . TYR A 1 95 ? -4.252 -7.935 12.903 1.00 92.62 95 TYR A O 1
ATOM 733 N N . VAL A 1 96 ? -4.895 -7.768 10.767 1.00 91.12 96 VAL A N 1
ATOM 734 C CA . VAL A 1 96 ? -5.829 -6.670 11.043 1.00 91.12 96 VAL A CA 1
ATOM 735 C C . VAL A 1 96 ? -6.930 -7.120 12.001 1.00 91.12 96 VAL A C 1
ATOM 737 O O . VAL A 1 96 ? -7.625 -8.115 11.772 1.00 91.12 96 VAL A O 1
ATOM 740 N N . THR A 1 97 ? -7.114 -6.354 13.072 1.00 87.50 97 THR A N 1
ATOM 741 C CA . THR A 1 97 ? -8.220 -6.534 14.006 1.00 87.50 97 THR A CA 1
ATOM 742 C C . THR A 1 97 ? -9.315 -5.499 13.733 1.00 87.50 97 THR A C 1
ATOM 744 O O . THR A 1 97 ? -9.024 -4.347 13.397 1.00 87.50 97 THR A O 1
ATOM 747 N N . PRO A 1 98 ? -10.600 -5.879 13.814 1.00 83.56 98 PRO A N 1
ATOM 748 C CA . PRO A 1 98 ? -11.698 -4.961 13.526 1.00 83.56 98 PRO A CA 1
ATOM 749 C C . PRO A 1 98 ? -11.880 -3.967 14.668 1.00 83.56 98 PRO A C 1
ATOM 751 O O . PRO A 1 98 ? -11.982 -4.376 15.825 1.00 83.56 98 PRO A O 1
ATOM 754 N N . VAL A 1 99 ? -11.998 -2.680 14.344 1.00 85.31 99 VAL A N 1
ATOM 755 C CA . VAL A 1 99 ? -12.213 -1.647 15.361 1.00 85.31 99 VAL A CA 1
ATOM 756 C C . VAL A 1 99 ? -13.696 -1.572 15.765 1.00 85.31 99 VAL A C 1
ATOM 758 O O . VAL A 1 99 ? -14.558 -1.310 14.913 1.00 85.31 99 VAL A O 1
ATOM 761 N N . PRO A 1 100 ? -14.045 -1.783 17.053 1.00 76.69 100 PRO A N 1
ATOM 762 C CA . PRO A 1 100 ? -15.438 -1.758 17.491 1.00 76.69 100 PRO A CA 1
ATOM 763 C C . PRO A 1 100 ? -16.018 -0.338 17.485 1.00 76.69 100 PRO A C 1
ATOM 765 O O . PRO A 1 100 ? -17.155 -0.158 17.039 1.00 76.69 100 PRO A O 1
ATOM 768 N N . ALA A 1 101 ? -15.237 0.659 17.916 1.00 83.94 101 ALA A N 1
ATOM 769 C CA . ALA A 1 101 ? -15.652 2.058 17.978 1.00 83.94 101 ALA A CA 1
ATOM 770 C C . ALA A 1 101 ? -15.967 2.622 16.582 1.00 83.94 101 ALA A C 1
ATOM 772 O O . ALA A 1 101 ? -15.217 2.411 15.628 1.00 83.94 101 ALA A O 1
ATOM 773 N N . ARG A 1 102 ? -17.068 3.380 16.459 1.00 82.38 102 ARG A N 1
ATOM 774 C CA . ARG A 1 102 ? -17.541 3.915 15.168 1.00 82.38 102 ARG A CA 1
ATOM 775 C C . ARG A 1 102 ? -16.481 4.766 14.465 1.00 82.38 102 ARG A C 1
ATOM 777 O O . ARG A 1 102 ? -16.237 4.550 13.283 1.00 82.38 102 ARG A O 1
ATOM 784 N N . ALA A 1 103 ? -15.847 5.690 15.189 1.00 84.62 103 ALA A N 1
ATOM 785 C CA . ALA A 1 103 ? -14.816 6.568 14.635 1.00 84.62 103 ALA A CA 1
ATOM 786 C C . ALA A 1 103 ? -13.629 5.763 14.089 1.00 84.62 103 ALA A C 1
ATOM 788 O O . ALA A 1 103 ? -13.300 5.880 12.914 1.00 84.62 103 ALA A O 1
ATOM 789 N N . GLY A 1 104 ? -13.058 4.862 14.894 1.00 88.00 104 GLY A N 1
ATOM 790 C CA . GLY A 1 104 ? -11.940 4.032 14.450 1.00 88.00 104 GLY A CA 1
ATOM 791 C C . GLY A 1 104 ? -12.303 3.067 13.314 1.00 88.00 104 GLY A C 1
ATOM 792 O O . GLY A 1 104 ? -11.468 2.807 12.454 1.00 88.00 104 GLY A O 1
ATOM 793 N N . ARG A 1 105 ? -13.562 2.613 13.221 1.00 87.88 105 ARG A N 1
ATOM 794 C CA . ARG A 1 105 ? -14.051 1.817 12.083 1.00 87.88 105 ARG A CA 1
ATOM 795 C C . ARG A 1 105 ? -14.081 2.620 10.783 1.00 87.88 105 ARG A C 1
ATOM 797 O O . ARG A 1 105 ? -13.644 2.118 9.753 1.00 87.88 105 ARG A O 1
ATOM 804 N N . VAL A 1 106 ? -14.570 3.860 10.827 1.00 89.75 106 VAL A N 1
ATOM 805 C CA . VAL A 1 106 ? -14.552 4.766 9.666 1.00 89.75 106 VAL A CA 1
ATOM 806 C C . VAL A 1 106 ? -13.111 5.054 9.250 1.00 89.75 106 VAL A C 1
ATOM 808 O O . VAL A 1 106 ? -12.784 4.917 8.074 1.00 89.75 106 VAL A O 1
ATOM 811 N N . THR A 1 107 ? -12.229 5.348 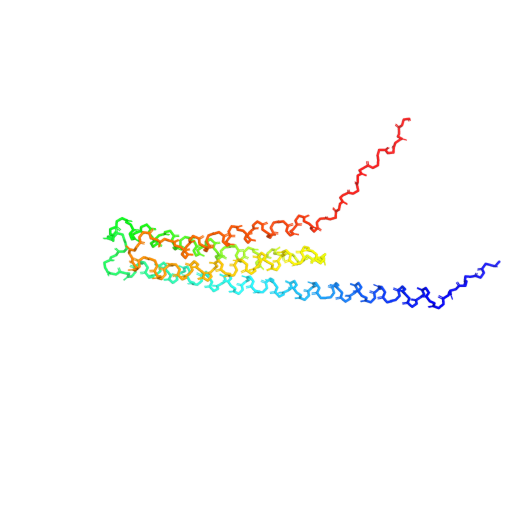10.209 1.00 92.69 107 THR A N 1
ATOM 812 C CA . THR A 1 107 ? -10.792 5.538 9.965 1.00 92.69 107 THR A CA 1
ATOM 813 C C . THR A 1 107 ? -10.177 4.305 9.294 1.00 92.69 107 THR A C 1
ATOM 815 O O . THR A 1 107 ? -9.538 4.423 8.253 1.00 92.69 107 THR A O 1
ATOM 818 N N . GLN A 1 108 ? -10.449 3.102 9.809 1.00 94.31 108 GLN A N 1
ATOM 819 C CA . GLN A 1 108 ? -9.978 1.841 9.229 1.00 94.31 108 GLN A CA 1
ATOM 820 C C . GLN A 1 108 ? -10.484 1.630 7.793 1.00 94.31 108 GLN A C 1
ATOM 822 O O . GLN A 1 108 ? -9.729 1.179 6.930 1.00 94.31 108 GLN A O 1
ATOM 827 N N . MET A 1 109 ? -11.743 1.977 7.506 1.00 93.62 109 MET A N 1
ATOM 828 C CA . MET A 1 109 ? -12.301 1.895 6.153 1.00 93.62 109 MET A CA 1
ATOM 829 C C . MET A 1 109 ? -11.636 2.884 5.194 1.00 93.62 109 MET A C 1
ATOM 831 O O . MET A 1 109 ? -11.272 2.485 4.093 1.00 93.62 109 MET A O 1
ATOM 835 N N . ILE A 1 110 ? -11.419 4.136 5.611 1.00 96.25 110 ILE A N 1
ATOM 836 C CA . ILE A 1 110 ? -10.705 5.139 4.805 1.00 96.25 110 ILE A CA 1
ATOM 837 C C . ILE A 1 110 ? -9.294 4.636 4.479 1.00 96.25 110 ILE A C 1
ATOM 839 O O . ILE A 1 110 ? -8.909 4.614 3.311 1.00 96.25 110 ILE A O 1
ATOM 843 N N . GLY A 1 111 ? -8.557 4.152 5.485 1.00 97.12 111 GLY A N 1
ATOM 844 C CA . GLY A 1 111 ? -7.219 3.590 5.292 1.00 97.12 111 GLY A CA 1
ATOM 845 C C . GLY A 1 111 ? -7.221 2.410 4.319 1.00 97.12 111 GLY A C 1
ATOM 846 O O . GLY A 1 111 ? -6.401 2.352 3.407 1.00 97.12 111 GLY A O 1
ATOM 847 N N . SER A 1 112 ? -8.199 1.510 4.445 1.00 97.38 112 SER A N 1
ATOM 848 C CA . SER A 1 112 ? -8.364 0.366 3.538 1.00 97.38 112 SER A CA 1
ATOM 849 C C . SER A 1 112 ? -8.627 0.808 2.096 1.00 97.38 112 SER A C 1
ATOM 851 O O . SER A 1 112 ? -7.991 0.296 1.178 1.00 97.38 112 SER A O 1
ATOM 853 N N . THR A 1 113 ? -9.506 1.793 1.889 1.00 97.75 113 THR A N 1
ATOM 854 C CA . THR A 1 113 ? -9.801 2.356 0.563 1.00 97.75 113 THR A CA 1
ATOM 855 C C . THR A 1 113 ? -8.559 2.975 -0.071 1.00 97.75 113 THR A C 1
ATOM 857 O O . THR A 1 113 ? -8.274 2.701 -1.237 1.00 97.75 113 THR A O 1
ATOM 860 N N . LEU A 1 114 ? -7.782 3.753 0.692 1.00 98.50 114 LEU A N 1
ATOM 861 C CA . LEU A 1 114 ? -6.528 4.335 0.210 1.00 98.50 114 LEU A CA 1
ATOM 862 C C . LEU A 1 114 ? -5.522 3.253 -0.201 1.00 98.50 114 LEU A C 1
ATOM 864 O O . LEU A 1 114 ? -4.912 3.365 -1.259 1.00 98.50 114 LEU A O 1
ATOM 868 N N . LEU A 1 115 ? -5.381 2.181 0.582 1.00 98.62 115 LEU A N 1
ATOM 869 C CA . LEU A 1 115 ? -4.469 1.080 0.258 1.00 98.62 115 LEU A CA 1
ATOM 870 C C . LEU A 1 115 ? -4.903 0.287 -0.981 1.00 98.62 115 LEU A C 1
ATOM 872 O O . LEU A 1 115 ? -4.056 -0.169 -1.751 1.00 98.62 115 LEU A O 1
ATOM 876 N N . VAL A 1 116 ? -6.209 0.106 -1.198 1.00 98.62 116 VAL A N 1
ATOM 877 C CA . VAL A 1 116 ? -6.720 -0.507 -2.435 1.00 98.62 116 VAL A CA 1
ATOM 878 C C . VAL A 1 116 ? -6.445 0.407 -3.630 1.00 98.62 116 VAL A C 1
ATOM 880 O O . VAL A 1 116 ? -5.913 -0.058 -4.637 1.00 98.62 116 VAL A O 1
ATOM 883 N N . ALA A 1 117 ? -6.728 1.708 -3.507 1.00 98.56 117 ALA A N 1
ATOM 884 C CA . ALA A 1 117 ? -6.417 2.688 -4.547 1.00 98.56 117 ALA A CA 1
ATOM 885 C C . ALA A 1 117 ? -4.913 2.725 -4.862 1.00 98.56 117 ALA A C 1
ATOM 887 O O . ALA A 1 117 ? -4.532 2.746 -6.029 1.00 98.56 117 ALA A O 1
ATOM 888 N N . ALA A 1 118 ? -4.059 2.648 -3.838 1.00 98.69 118 ALA A N 1
ATOM 889 C CA . ALA A 1 118 ? -2.614 2.564 -3.991 1.00 98.69 118 ALA A CA 1
ATOM 890 C C . ALA A 1 118 ? -2.193 1.346 -4.819 1.00 98.69 118 ALA A C 1
ATOM 892 O O . ALA A 1 118 ? -1.442 1.500 -5.776 1.00 98.69 118 ALA A O 1
ATOM 893 N N . ALA A 1 119 ? -2.707 0.151 -4.508 1.00 98.56 119 ALA A N 1
ATOM 894 C CA . ALA A 1 119 ? -2.392 -1.058 -5.271 1.00 98.56 119 ALA A CA 1
ATOM 895 C C . ALA A 1 119 ? -2.768 -0.907 -6.756 1.00 98.56 119 ALA A C 1
ATOM 897 O O . ALA A 1 119 ? -1.953 -1.200 -7.631 1.00 98.56 119 ALA A O 1
ATOM 898 N N . VAL A 1 120 ? -3.962 -0.377 -7.047 1.00 98.44 120 VAL A N 1
ATOM 899 C CA . VAL A 1 120 ? -4.424 -0.121 -8.423 1.00 98.44 120 VAL A CA 1
ATOM 900 C C . VAL A 1 120 ? -3.525 0.888 -9.139 1.00 98.44 120 VAL A C 1
ATOM 902 O O . VAL A 1 120 ? -3.065 0.619 -10.248 1.00 98.44 120 VAL A O 1
ATOM 905 N N . LEU A 1 121 ? -3.231 2.025 -8.506 1.00 98.19 121 LEU A N 1
ATOM 906 C CA . LEU A 1 121 ? -2.390 3.073 -9.087 1.00 98.19 121 LEU A CA 1
ATOM 907 C C . LEU A 1 121 ? -0.957 2.593 -9.326 1.00 98.19 121 LEU A C 1
ATOM 909 O O . LEU A 1 121 ? -0.386 2.890 -10.368 1.00 98.19 121 LEU A O 1
ATOM 913 N N . LEU A 1 122 ? -0.373 1.827 -8.406 1.00 98.19 122 LEU A N 1
ATOM 914 C CA . LEU A 1 122 ? 0.999 1.335 -8.541 1.00 98.19 122 LEU A CA 1
ATOM 915 C C . LEU A 1 122 ? 1.121 0.259 -9.629 1.00 98.19 122 LEU A C 1
ATOM 917 O O . LEU A 1 122 ? 2.082 0.286 -10.400 1.00 98.19 122 LEU A O 1
ATOM 921 N N . MET A 1 123 ? 0.123 -0.623 -9.762 1.00 98.00 123 MET A N 1
ATOM 922 C CA . MET A 1 123 ? 0.037 -1.545 -10.901 1.00 98.00 123 MET A CA 1
ATOM 923 C C . MET A 1 123 ? -0.119 -0.786 -12.226 1.00 98.00 123 MET A C 1
ATOM 925 O O . MET A 1 123 ? 0.588 -1.078 -13.189 1.00 98.00 123 MET A O 1
ATOM 929 N N . ALA A 1 124 ? -0.984 0.232 -12.275 1.00 96.44 124 ALA A N 1
ATOM 930 C CA . ALA A 1 124 ? -1.147 1.071 -13.461 1.00 96.44 124 ALA A CA 1
ATOM 931 C C . ALA A 1 124 ? 0.150 1.824 -13.805 1.00 96.44 124 ALA A C 1
ATOM 933 O O . ALA A 1 124 ? 0.567 1.856 -14.962 1.00 96.44 124 ALA A O 1
ATOM 934 N N . ALA A 1 125 ? 0.837 2.382 -12.807 1.00 95.50 125 ALA A N 1
ATOM 935 C CA . ALA A 1 125 ? 2.079 3.114 -13.005 1.00 95.50 125 ALA A CA 1
ATOM 936 C C . ALA A 1 125 ? 3.159 2.244 -13.654 1.00 95.50 125 ALA A C 1
ATOM 938 O O . ALA A 1 125 ? 3.857 2.732 -14.539 1.00 95.50 125 ALA A O 1
ATOM 939 N N . PHE A 1 126 ? 3.268 0.966 -13.265 1.00 95.31 126 PHE A N 1
ATOM 940 C CA . PHE A 1 126 ? 4.193 0.011 -13.883 1.00 95.31 126 PHE A CA 1
ATOM 941 C C . PHE A 1 126 ? 3.957 -0.155 -15.389 1.00 95.31 126 PHE A C 1
ATOM 943 O O . PHE A 1 126 ? 4.918 -0.242 -16.146 1.00 95.31 126 PHE A O 1
ATOM 950 N N . VAL A 1 127 ? 2.697 -0.159 -15.830 1.00 92.69 127 VAL A N 1
ATOM 951 C CA . VAL A 1 127 ? 2.342 -0.327 -17.246 1.00 92.69 127 VAL A CA 1
ATOM 952 C C . VAL A 1 127 ? 2.539 0.970 -18.034 1.00 92.69 127 VAL A C 1
ATOM 954 O O . VAL A 1 127 ? 3.133 0.961 -19.109 1.00 92.69 127 VAL A O 1
ATOM 957 N N . TYR A 1 128 ? 2.042 2.096 -17.518 1.00 90.88 128 TYR A N 1
ATOM 958 C CA . TYR A 1 128 ? 1.929 3.328 -18.306 1.00 90.88 128 TYR A CA 1
ATOM 959 C C . TYR A 1 128 ? 3.182 4.205 -18.281 1.00 90.88 128 TYR A C 1
ATOM 961 O O . TYR A 1 128 ? 3.562 4.769 -19.308 1.00 90.88 128 TYR A O 1
ATOM 969 N N . GLU A 1 129 ? 3.824 4.370 -17.125 1.00 91.44 129 GLU A N 1
ATOM 970 C CA . GLU A 1 129 ? 4.857 5.402 -16.971 1.00 91.44 129 GLU A CA 1
ATOM 971 C C . GLU A 1 129 ? 6.190 5.057 -17.664 1.00 91.44 129 GLU A C 1
ATOM 973 O O . GLU A 1 129 ? 6.722 5.938 -18.346 1.00 91.44 129 GLU A O 1
ATOM 978 N N . PRO A 1 130 ? 6.716 3.813 -17.596 1.00 86.94 130 PRO A N 1
ATOM 979 C CA . PRO A 1 130 ? 7.939 3.453 -18.318 1.00 86.94 130 PRO A CA 1
ATOM 980 C C . PRO A 1 130 ? 7.789 3.566 -19.841 1.00 86.94 130 PRO A C 1
ATOM 982 O O . PRO A 1 130 ? 8.741 3.937 -20.530 1.00 86.94 130 PRO A O 1
ATOM 985 N N . VAL A 1 131 ? 6.589 3.273 -20.361 1.00 80.25 131 VAL A N 1
ATOM 986 C CA . VAL A 1 131 ? 6.271 3.311 -21.799 1.00 80.25 131 VAL A CA 1
ATOM 987 C C . VAL A 1 131 ? 6.071 4.740 -22.288 1.00 80.25 131 VAL A C 1
ATOM 989 O O . VAL A 1 131 ? 6.539 5.091 -23.368 1.00 80.25 131 VAL A O 1
ATOM 992 N N . ALA A 1 132 ? 5.425 5.591 -21.487 1.00 79.25 132 ALA A N 1
ATOM 993 C CA . ALA A 1 132 ? 5.237 6.991 -21.840 1.00 79.25 132 ALA A CA 1
ATOM 994 C C . ALA A 1 132 ? 6.570 7.746 -21.973 1.00 79.25 132 ALA A C 1
ATOM 996 O O . ALA A 1 132 ? 6.598 8.779 -22.637 1.00 79.25 132 ALA A O 1
ATOM 997 N N . ALA A 1 133 ? 7.652 7.263 -21.341 1.00 67.88 133 ALA A N 1
ATOM 998 C CA . ALA A 1 133 ? 8.986 7.878 -21.343 1.00 67.88 133 ALA A CA 1
ATOM 999 C C . ALA A 1 133 ? 8.980 9.378 -20.973 1.00 67.88 133 ALA A C 1
ATOM 1001 O O . ALA A 1 133 ? 9.895 10.128 -21.308 1.00 67.88 133 ALA A O 1
ATOM 1002 N N . ARG A 1 134 ? 7.936 9.832 -20.268 1.00 63.62 134 ARG A N 1
ATOM 1003 C CA . ARG A 1 134 ? 7.810 11.202 -19.770 1.00 63.62 134 ARG A CA 1
ATOM 1004 C C . ARG A 1 134 ? 8.338 11.226 -18.344 1.00 63.62 134 ARG A C 1
ATOM 1006 O O . ARG A 1 134 ? 7.959 10.388 -17.537 1.00 63.62 134 ARG A O 1
ATOM 1013 N N . GLY A 1 135 ? 9.121 12.243 -17.987 1.00 63.53 135 GLY A N 1
ATOM 1014 C CA . GLY A 1 135 ? 9.560 12.467 -16.600 1.00 63.53 135 GLY A CA 1
ATOM 1015 C C . GLY A 1 135 ? 8.426 12.772 -15.603 1.00 63.53 135 GLY A C 1
ATOM 1016 O O . GLY A 1 135 ? 8.695 13.036 -14.438 1.00 63.53 135 GLY A O 1
ATOM 1017 N N . ARG A 1 136 ? 7.156 12.760 -16.036 1.00 67.06 136 ARG A N 1
ATOM 1018 C CA . ARG A 1 136 ? 5.983 12.963 -15.177 1.00 67.06 136 ARG A CA 1
ATOM 1019 C C . ARG A 1 136 ? 5.537 11.627 -14.585 1.00 67.06 136 ARG A C 1
ATOM 1021 O O . ARG A 1 136 ? 5.014 10.781 -15.301 1.00 67.06 136 ARG A O 1
ATOM 1028 N N . THR A 1 137 ? 5.701 11.482 -13.275 1.00 86.00 137 THR A N 1
ATOM 1029 C CA . THR A 1 137 ? 5.443 10.258 -12.498 1.00 86.00 137 THR A CA 1
ATOM 1030 C C . THR A 1 137 ? 4.209 10.394 -11.597 1.00 86.00 137 THR A C 1
ATOM 1032 O O . THR A 1 137 ? 4.222 10.034 -10.423 1.00 86.00 137 THR A O 1
ATOM 1035 N N . LEU A 1 138 ? 3.135 10.991 -12.128 1.00 91.25 138 LEU A N 1
ATOM 1036 C CA . LEU A 1 138 ? 1.948 11.342 -11.339 1.00 91.25 138 LEU A CA 1
ATOM 1037 C C . LEU A 1 138 ? 1.199 10.114 -10.809 1.00 91.25 138 LEU A C 1
ATOM 1039 O O . LEU A 1 138 ? 0.697 10.154 -9.690 1.00 91.25 138 LEU A O 1
ATOM 1043 N N . VAL A 1 139 ? 1.126 9.027 -11.579 1.00 94.81 139 VAL A N 1
ATOM 1044 C CA . VAL A 1 139 ? 0.364 7.832 -11.191 1.00 94.81 139 VAL A CA 1
ATOM 1045 C C . VAL A 1 139 ? 1.087 7.107 -10.060 1.00 94.81 139 VAL A C 1
ATOM 1047 O O . VAL A 1 139 ? 0.468 6.765 -9.053 1.00 94.81 139 VAL A O 1
ATOM 1050 N N . SER A 1 140 ? 2.409 6.937 -10.179 1.00 95.38 140 SER A N 1
ATOM 1051 C CA . SER A 1 140 ? 3.220 6.355 -9.102 1.00 95.38 140 SER A CA 1
ATOM 1052 C C . SER A 1 140 ? 3.283 7.258 -7.871 1.00 95.38 140 SER A C 1
ATOM 1054 O O . SER A 1 140 ? 3.202 6.744 -6.758 1.00 95.38 140 SER A O 1
ATOM 1056 N N . ALA A 1 141 ? 3.353 8.583 -8.040 1.00 95.81 141 ALA A N 1
ATOM 1057 C CA . ALA A 1 141 ? 3.322 9.527 -6.923 1.00 95.81 141 ALA A CA 1
ATOM 1058 C C . ALA A 1 141 ? 1.999 9.454 -6.144 1.00 95.81 141 ALA A C 1
ATOM 1060 O O . ALA A 1 141 ? 2.012 9.291 -4.925 1.00 95.81 141 ALA A O 1
ATOM 1061 N N . LEU A 1 142 ? 0.855 9.504 -6.838 1.00 97.75 142 LEU A N 1
ATOM 1062 C CA . LEU A 1 142 ? -0.458 9.347 -6.206 1.00 97.75 142 LEU A CA 1
ATOM 1063 C C . LEU A 1 142 ? -0.596 7.975 -5.535 1.00 97.75 142 LEU A C 1
ATOM 1065 O O . LEU A 1 142 ? -1.097 7.892 -4.416 1.00 97.75 142 LEU A O 1
ATOM 1069 N N . GLY A 1 143 ? -0.104 6.913 -6.181 1.00 98.12 143 GLY A N 1
ATOM 1070 C CA . GLY A 1 143 ? -0.085 5.567 -5.611 1.00 98.12 143 GLY A CA 1
ATOM 1071 C C . GLY A 1 143 ? 0.733 5.479 -4.322 1.00 98.12 143 GLY A C 1
ATOM 1072 O O . GLY A 1 143 ? 0.266 4.906 -3.342 1.00 98.12 143 GLY A O 1
ATOM 1073 N N . LEU A 1 144 ? 1.915 6.098 -4.281 1.00 98.19 144 LEU A N 1
ATOM 1074 C CA . LEU A 1 144 ? 2.767 6.148 -3.090 1.00 98.19 144 LEU A CA 1
ATOM 1075 C C . LEU A 1 144 ? 2.152 6.978 -1.961 1.00 98.19 144 LEU A C 1
ATOM 1077 O O . LEU A 1 144 ? 2.158 6.527 -0.818 1.00 98.19 144 LEU A O 1
ATOM 1081 N N . PHE A 1 145 ? 1.587 8.153 -2.255 1.00 98.38 145 PHE A N 1
ATOM 1082 C CA . PHE A 1 145 ? 0.911 8.961 -1.235 1.00 98.38 145 PHE A CA 1
ATOM 1083 C C . PHE A 1 145 ? -0.322 8.253 -0.675 1.00 98.38 145 PHE A C 1
ATOM 1085 O O . PHE A 1 145 ? -0.544 8.284 0.535 1.00 98.38 145 PHE A O 1
ATOM 1092 N N . ALA A 1 146 ? -1.088 7.561 -1.522 1.00 98.56 146 ALA A N 1
ATOM 1093 C CA . ALA A 1 146 ? -2.198 6.729 -1.078 1.00 98.56 146 ALA A CA 1
ATOM 1094 C C . ALA A 1 146 ? -1.713 5.549 -0.217 1.00 98.56 146 ALA A C 1
ATOM 1096 O O . ALA A 1 146 ? -2.322 5.262 0.812 1.00 98.56 146 ALA A O 1
ATOM 1097 N N . LEU A 1 147 ? -0.597 4.905 -0.585 1.00 98.62 147 LEU A N 1
ATOM 1098 C CA . LEU A 1 147 ? -0.017 3.801 0.184 1.00 98.62 147 LEU A CA 1
ATOM 1099 C C . LEU A 1 147 ? 0.428 4.271 1.572 1.00 98.62 147 LEU A C 1
ATOM 1101 O O . LEU A 1 147 ? 0.053 3.680 2.584 1.00 98.62 147 LEU A O 1
ATOM 1105 N N . PHE A 1 148 ? 1.186 5.368 1.610 1.00 98.50 148 PHE A N 1
ATOM 1106 C CA . PHE A 1 148 ? 1.677 5.989 2.833 1.00 98.50 148 PHE A CA 1
ATOM 1107 C C . PHE A 1 148 ? 0.523 6.455 3.724 1.00 98.50 148 PHE A C 1
ATOM 1109 O O . PHE A 1 148 ? 0.416 6.032 4.874 1.00 98.50 148 PHE A O 1
ATOM 1116 N N . GLY A 1 149 ? -0.386 7.271 3.184 1.00 98.25 149 GLY A N 1
ATOM 1117 C CA . GLY A 1 149 ? -1.537 7.787 3.922 1.00 98.25 149 GLY A CA 1
ATOM 1118 C C . GLY A 1 149 ? -2.443 6.667 4.429 1.00 98.25 149 GLY A C 1
ATOM 1119 O O . GLY A 1 149 ? -2.833 6.671 5.593 1.00 98.25 149 GLY A O 1
ATOM 1120 N N . GLY A 1 150 ? -2.721 5.660 3.597 1.00 98.19 150 GLY A N 1
ATOM 1121 C CA . GLY A 1 150 ? -3.524 4.501 3.979 1.00 98.19 150 GLY A CA 1
ATOM 1122 C C . GLY A 1 150 ? -2.905 3.689 5.120 1.00 98.19 150 GLY A C 1
ATOM 1123 O O . GLY A 1 150 ? -3.617 3.302 6.049 1.00 98.19 150 GLY A O 1
ATOM 1124 N N . ALA A 1 151 ? -1.583 3.486 5.097 1.00 97.75 151 ALA A N 1
ATOM 1125 C CA . ALA A 1 151 ? -0.859 2.803 6.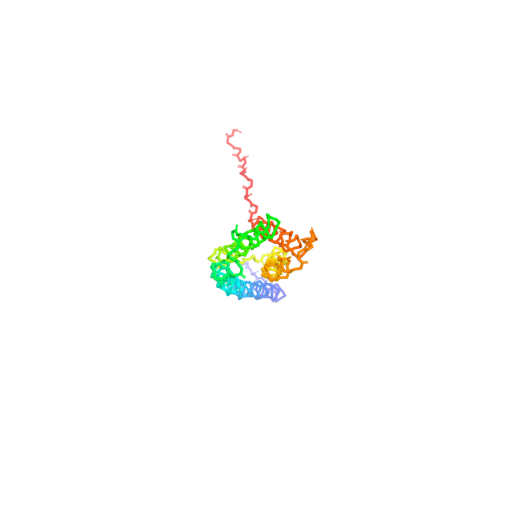167 1.00 97.75 151 ALA A CA 1
ATOM 1126 C C . ALA A 1 151 ? -0.893 3.599 7.484 1.00 97.75 151 ALA A C 1
ATOM 1128 O O . ALA A 1 151 ? -1.227 3.037 8.527 1.00 97.75 151 ALA A O 1
ATOM 1129 N N . ILE A 1 152 ? -0.633 4.912 7.438 1.00 97.88 152 ILE A N 1
ATOM 1130 C CA . ILE A 1 152 ? -0.703 5.786 8.621 1.00 97.88 152 ILE A CA 1
ATOM 1131 C C . ILE A 1 152 ? -2.115 5.799 9.210 1.00 97.88 152 ILE A C 1
ATOM 1133 O O . ILE A 1 152 ? -2.283 5.649 10.418 1.00 97.88 152 ILE A O 1
ATOM 1137 N N . ILE A 1 153 ? -3.147 5.911 8.374 1.00 96.69 153 ILE A N 1
ATOM 1138 C CA . ILE A 1 153 ? -4.544 5.900 8.823 1.00 96.69 153 ILE A CA 1
ATOM 1139 C C . ILE A 1 153 ? -4.903 4.567 9.501 1.00 96.69 153 ILE A C 1
ATOM 1141 O O . ILE A 1 153 ? -5.614 4.574 10.506 1.00 96.69 153 ILE A O 1
ATOM 1145 N N . HIS A 1 154 ? -4.383 3.431 9.023 1.00 93.88 154 HIS A N 1
ATOM 1146 C CA . HIS A 1 154 ? -4.554 2.135 9.698 1.00 93.88 154 HIS A CA 1
ATOM 1147 C C . HIS A 1 154 ? -3.886 2.098 11.077 1.00 93.88 154 HIS A C 1
ATOM 1149 O O . HIS A 1 154 ? -4.490 1.614 12.035 1.00 93.88 154 HIS A O 1
ATOM 1155 N N . VAL A 1 155 ? -2.683 2.664 11.209 1.00 92.69 155 VAL A N 1
ATOM 1156 C CA . VAL A 1 155 ? -2.013 2.805 12.514 1.00 92.69 155 VAL A CA 1
ATOM 1157 C C . VAL A 1 155 ? -2.848 3.675 13.455 1.00 92.69 155 VAL A C 1
ATOM 1159 O O . VAL A 1 155 ? -3.104 3.281 14.592 1.00 92.69 155 VAL A O 1
ATOM 1162 N N . LEU A 1 156 ? -3.346 4.820 12.980 1.00 92.62 156 LEU A N 1
ATOM 1163 C CA . LEU A 1 156 ? -4.205 5.705 13.771 1.00 92.62 156 LEU A CA 1
ATOM 1164 C C . LEU A 1 156 ? -5.504 5.010 14.196 1.00 92.62 156 LEU A C 1
ATOM 1166 O O . LEU A 1 156 ? -5.907 5.129 15.351 1.00 92.62 156 LEU A O 1
ATOM 1170 N N . ALA A 1 157 ? -6.135 4.233 13.311 1.00 91.50 157 ALA A N 1
ATOM 1171 C CA . ALA A 1 157 ? -7.320 3.449 13.652 1.00 91.50 157 ALA A CA 1
ATOM 1172 C C . ALA A 1 157 ? -7.041 2.460 14.797 1.00 91.50 157 ALA A C 1
ATOM 1174 O O . ALA A 1 157 ? -7.854 2.336 15.714 1.00 91.50 157 ALA A O 1
ATOM 1175 N N . ALA A 1 158 ? -5.880 1.797 14.783 1.00 87.75 158 ALA A N 1
ATOM 1176 C CA . ALA A 1 158 ? -5.473 0.882 15.846 1.00 87.75 158 ALA A CA 1
ATOM 1177 C C . ALA A 1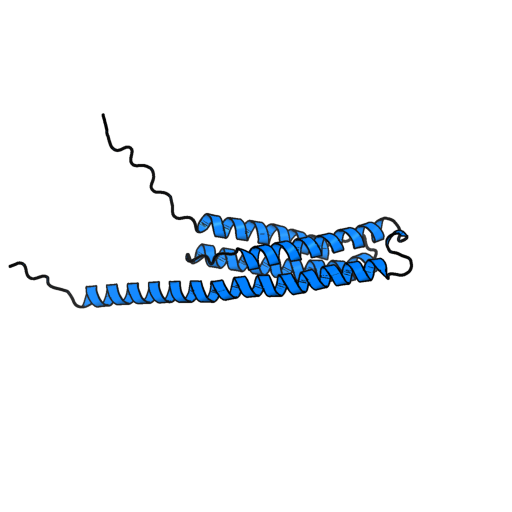 158 ? -5.210 1.608 17.177 1.00 87.75 158 ALA A C 1
ATOM 1179 O O . ALA A 1 158 ? -5.646 1.137 18.228 1.00 87.75 158 ALA A O 1
ATOM 1180 N N . LEU A 1 159 ? -4.558 2.775 17.148 1.00 87.44 159 LEU A N 1
ATOM 1181 C CA . LEU A 1 159 ? -4.293 3.574 18.351 1.00 87.44 159 LEU A CA 1
ATOM 1182 C C . LEU A 1 159 ? -5.581 4.111 18.987 1.00 87.44 159 LEU A C 1
ATOM 1184 O O . LEU A 1 159 ? -5.743 4.019 20.199 1.00 87.44 159 LEU A O 1
ATOM 1188 N N . LEU A 1 160 ? -6.534 4.571 18.171 1.00 83.06 160 LEU A N 1
ATOM 1189 C CA . LEU A 1 160 ? -7.859 5.022 18.622 1.00 83.06 160 LEU A CA 1
ATOM 1190 C C . LEU A 1 160 ? -8.726 3.894 19.207 1.00 83.06 160 LEU A C 1
ATOM 1192 O O . LEU A 1 160 ? -9.785 4.158 19.773 1.00 83.06 160 LEU A O 1
ATOM 1196 N N . SER A 1 161 ? -8.310 2.638 19.042 1.00 76.50 161 SER A N 1
ATOM 1197 C CA . SER A 1 161 ? -9.034 1.464 19.536 1.00 76.50 161 SER A CA 1
ATOM 1198 C C . SER A 1 161 ? -8.582 1.005 20.917 1.00 76.50 161 SER A C 1
ATOM 1200 O O . SER A 1 161 ? -9.219 0.119 21.489 1.00 76.50 161 SER A O 1
ATOM 1202 N N . ARG A 1 162 ? -7.480 1.552 21.444 1.00 74.88 162 ARG A N 1
ATOM 1203 C CA . ARG A 1 162 ? -6.971 1.182 22.766 1.00 74.88 162 ARG A CA 1
ATOM 1204 C C . ARG A 1 162 ? -7.888 1.772 23.846 1.00 74.88 162 ARG A C 1
ATOM 1206 O O . ARG A 1 162 ? -8.133 2.978 23.815 1.00 74.88 162 ARG A O 1
ATOM 1213 N N . PRO A 1 163 ? -8.408 0.964 24.788 1.00 65.31 163 PRO A N 1
ATOM 1214 C CA . PRO A 1 163 ? -9.027 1.499 25.995 1.00 65.31 163 PRO A CA 1
ATOM 1215 C C . PRO A 1 163 ? -8.022 2.412 26.704 1.00 65.31 163 PRO A C 1
ATOM 1217 O O . PRO A 1 163 ? -6.839 2.074 26.751 1.00 65.31 163 PRO A O 1
ATOM 1220 N N . ALA A 1 164 ? -8.471 3.552 27.234 1.00 61.69 164 ALA A N 1
ATOM 1221 C CA . ALA A 1 164 ? -7.634 4.334 28.138 1.00 61.69 164 ALA A CA 1
ATOM 1222 C C . ALA A 1 164 ? -7.236 3.416 29.300 1.00 61.69 164 ALA A C 1
ATOM 1224 O O . ALA A 1 164 ? -8.119 2.859 29.957 1.00 61.69 164 ALA A O 1
ATOM 1225 N N . GLU A 1 165 ? -5.935 3.197 29.508 1.00 63.41 165 GLU A N 1
ATOM 1226 C CA . GLU A 1 165 ? -5.503 2.502 30.716 1.00 63.41 165 GLU A CA 1
ATOM 1227 C C . GLU A 1 165 ? -6.013 3.301 31.921 1.00 63.41 165 GLU A C 1
ATOM 1229 O O . GLU A 1 165 ? -5.909 4.534 31.912 1.00 63.41 165 GLU A O 1
ATOM 1234 N N . PRO A 1 166 ? -6.604 2.639 32.931 1.00 63.56 166 PRO A N 1
ATOM 1235 C CA . PRO A 1 166 ? -6.932 3.314 34.171 1.00 63.56 166 PRO A CA 1
ATOM 1236 C C . PRO A 1 166 ? -5.644 3.947 34.694 1.00 63.56 166 PRO A C 1
ATOM 1238 O O . PRO A 1 166 ? -4.657 3.244 34.908 1.00 63.56 166 PRO A O 1
ATOM 1241 N N . THR A 1 167 ? -5.636 5.271 34.864 1.00 69.12 167 THR A N 1
ATOM 1242 C CA . THR A 1 167 ? -4.556 5.952 35.581 1.00 69.12 167 THR A CA 1
ATOM 1243 C C . THR A 1 167 ? -4.380 5.230 36.911 1.00 69.12 167 THR A C 1
ATOM 1245 O O . THR A 1 167 ? -5.388 5.102 37.613 1.00 69.12 167 THR A O 1
ATOM 1248 N N . PRO A 1 168 ? -3.175 4.730 37.249 1.00 68.31 168 PRO A N 1
ATOM 1249 C CA . PRO A 1 168 ? -2.962 4.074 38.527 1.00 68.31 168 PRO A CA 1
ATOM 1250 C C . PRO A 1 168 ? -3.411 5.053 39.605 1.00 68.31 168 PRO A C 1
ATOM 1252 O O . PRO A 1 168 ? -2.874 6.158 39.712 1.00 68.31 168 PRO A O 1
ATOM 1255 N N . SER A 1 169 ? -4.471 4.691 40.326 1.00 66.94 169 SER A N 1
ATOM 1256 C CA . SER A 1 169 ? -4.900 5.445 41.485 1.00 66.94 169 SER A CA 1
ATOM 1257 C C . SER A 1 169 ? -3.739 5.378 42.459 1.00 66.94 169 SER A C 1
ATOM 1259 O O . SER A 1 169 ? -3.414 4.315 42.984 1.00 66.94 169 SER A O 1
ATOM 1261 N N . VAL A 1 170 ? -3.077 6.518 42.646 1.00 70.56 170 VAL A N 1
ATOM 1262 C CA . VAL A 1 170 ? -2.191 6.755 43.780 1.00 70.56 170 VAL A CA 1
ATOM 1263 C C . VAL A 1 170 ? -3.100 6.798 45.011 1.00 70.56 170 VAL A C 1
ATOM 1265 O O . VAL A 1 170 ? -3.402 7.857 45.549 1.00 70.56 170 VAL A O 1
ATOM 1268 N N . GLU A 1 171 ? -3.654 5.649 45.394 1.00 63.88 171 GLU A N 1
ATOM 1269 C CA . GLU A 1 171 ? -4.260 5.465 46.702 1.00 63.88 171 GLU A CA 1
ATOM 1270 C C . GLU A 1 171 ? -3.108 5.372 47.699 1.00 63.88 171 GLU A C 1
ATOM 1272 O O . GLU A 1 171 ? -2.439 4.355 47.826 1.00 63.88 171 GLU A O 1
ATOM 1277 N N . ALA A 1 172 ? -2.797 6.535 48.271 1.00 59.91 172 ALA A N 1
ATOM 1278 C CA . ALA A 1 172 ? -2.830 6.767 49.711 1.00 59.91 172 ALA A CA 1
ATOM 1279 C C . ALA A 1 172 ? -2.406 5.593 50.616 1.00 59.91 172 ALA A C 1
ATOM 1281 O O . ALA A 1 172 ? -3.155 5.197 51.501 1.00 59.91 172 ALA A O 1
ATOM 1282 N N . ASP A 1 173 ? -1.183 5.102 50.436 1.00 60.16 173 ASP A N 1
ATOM 1283 C CA . ASP A 1 173 ? -0.430 4.383 51.470 1.00 60.16 173 ASP A CA 1
ATOM 1284 C C . ASP A 1 173 ? 0.625 5.326 52.078 1.00 60.16 173 ASP A C 1
ATOM 1286 O O . ASP A 1 173 ? 1.816 5.038 52.014 1.00 60.16 173 ASP A O 1
ATOM 1290 N N . LEU A 1 174 ? 0.201 6.482 52.614 1.00 54.03 174 LEU A N 1
ATOM 1291 C CA . LEU A 1 174 ? 0.943 7.286 53.604 1.00 54.03 174 LEU A CA 1
ATOM 1292 C C . LEU A 1 174 ? -0.017 8.122 54.461 1.00 54.03 174 LEU A C 1
ATOM 1294 O O . LEU A 1 174 ? -0.818 8.884 53.872 1.00 54.03 174 LEU A O 1
#

Secondary structure (DSSP, 8-state):
-------HHHHHHHHHHHHHHHHHHHHHHHHHHHHHHHHHHHHHHHHHHHHHHHHHHHH-SS-GGGS-HHHHHHHHHHHHHHHHHHHHHHHHHHHPPPP-SHHHHHHHHHHHHHHHHHHHHHHHHHHHHHHHT-S--HHHHHHHHHHHHHHHHHHHHHHTTSPPPPP-------

Sequence (174 aa):
MRFLTITSDGAIFATFVGAEKMALLTASRILGKSVRRLHLLVGFVTLAAFLASGIYMRLHIPPVAFLGDGRHVMFTSRHIYILAAALIHLMLGAYVTPVPARAGRVTQMIGSTLLVAAAVLLMAAFVYEPVAARGRTLVSALGLFALFGGAIIHVLAALLSRPAEPTPSVEADL

Foldseek 3Di:
DDDDPPDPVVVVVVVVVVVVLVVLVVVLVVVFLVLLVLLQVLLVVLVVLLVVLVVCQPPDVVRLVPPPPVLNCQSVVLSVQSVLLSVVSNCCSVDPHGASDPVLNVLLVQLSVLSSQLNVLSSVSNVPVSVVVDPDSPSNVSSVVSNVSSVVSSVVSVVVRDDDDPDPPPPDPD

pLDDT: mean 84.45, std 15.66, range [35.69, 98.81]

Radius of gyration: 24.62 Å; chains: 1; bounding box: 61×25×79 Å